Protein AF-A0A376MU43-F1 (afdb_monomer)

Secondary structure (DSSP, 8-state):
-HHHHHH-HHHHHHHHHHHHHHHHHHHHHHS-GGG----S-HHHHHHHHHHHHHHHTTHHHHHHHHHHHHHT-

Sequence (73 aa):
MIEKVKSSTELTKSISDFMEIGELRNKLAHNNYATFVLESTAEEIYNKFLNAHSFVSQLDTFSTQFREQIGEQ

Solvent-accessible surface area (backbone atoms only — not comparable to full-atom values): 4182 Å² total; per-residue (Å²): 109,72,64,62,40,74,73,28,67,66,56,44,46,12,51,50,32,38,54,50,52,52,50,52,52,50,49,53,74,72,40,61,66,92,76,58,82,73,96,61,54,73,64,58,53,50,52,31,47,57,41,17,46,61,44,60,76,40,44,66,60,52,52,49,54,51,48,54,70,57,67,77,105

pLDDT: mean 83.81, std 10.44, range [46.97, 94.38]

Radius of gyration: 15.65 Å; Cα contacts (8 Å, |Δi|>4): 33; chains: 1; bounding box: 41×17×39 Å

Mean predicted aligned error: 6.56 Å

Nearest PDB structures (foldseek):
  4l6y-assembly1_B  TM=4.094E-01  e=8.656E+00  Homo sapiens

Organism: Escherichia coli (NCBI:txid562)

Foldseek 3Di:
DVVVCVVDPLNVLLVVLLVVLVVVVVCCVPDPVVPDDDPDDPVRNVVSVVSVVVNVVCVVVVVVVVCVVVVVD

Structure (mmCIF, N/CA/C/O backbone):
data_AF-A0A376MU43-F1
#
_entry.id   AF-A0A376MU43-F1
#
loop_
_atom_site.group_PDB
_atom_site.id
_atom_site.type_symbol
_atom_site.label_atom_id
_atom_site.label_alt_id
_atom_site.label_comp_id
_atom_site.label_asym_id
_atom_site.label_entity_id
_atom_site.label_seq_id
_atom_site.pdbx_PDB_ins_code
_atom_site.Cartn_x
_atom_site.Cartn_y
_atom_site.Cartn_z
_atom_site.occupancy
_atom_site.B_iso_or_equiv
_atom_site.auth_seq_id
_atom_site.auth_comp_id
_atom_site.auth_asym_id
_atom_site.auth_atom_id
_atom_site.pdbx_PDB_model_num
ATOM 1 N N . MET A 1 1 ? -13.674 6.402 12.443 1.00 69.69 1 MET A N 1
ATOM 2 C CA . MET A 1 1 ? -12.762 6.047 11.322 1.00 69.69 1 MET A CA 1
ATOM 3 C C . MET A 1 1 ? -11.606 7.026 11.098 1.00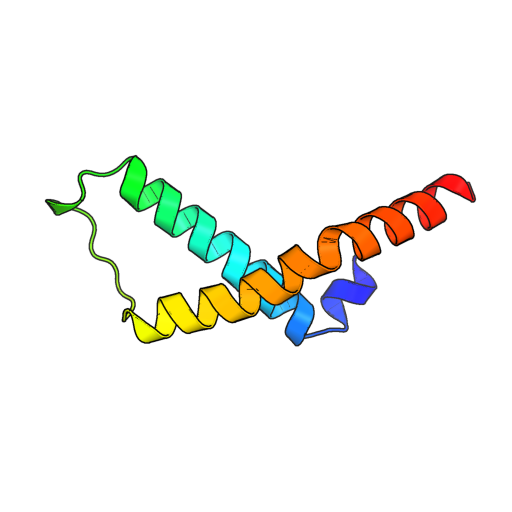 69.69 1 MET A C 1
ATOM 5 O O . 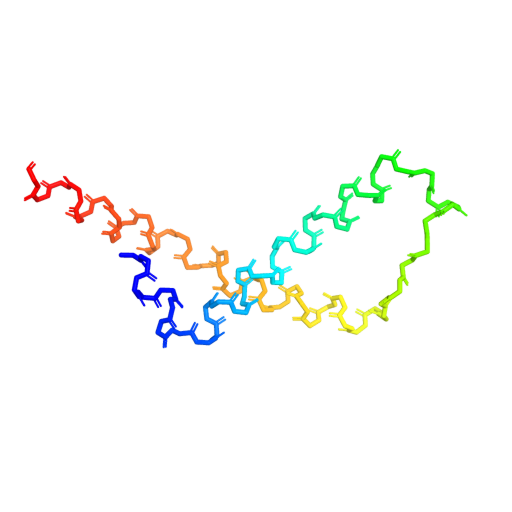MET A 1 1 ? -10.469 6.577 11.106 1.00 69.69 1 MET A O 1
ATOM 9 N N . ILE A 1 2 ? -11.843 8.337 10.934 1.00 72.81 2 ILE A N 1
ATOM 10 C CA . ILE A 1 2 ? -10.767 9.323 10.666 1.00 72.81 2 ILE A CA 1
ATOM 11 C C . ILE A 1 2 ? -9.691 9.332 11.765 1.00 72.81 2 ILE A C 1
ATOM 13 O O . ILE A 1 2 ? -8.502 9.354 11.462 1.00 72.81 2 ILE A O 1
ATOM 17 N N . GLU A 1 3 ? -10.093 9.266 13.035 1.00 76.44 3 GLU A N 1
ATOM 18 C CA . GLU A 1 3 ? -9.152 9.219 14.162 1.00 76.44 3 GLU A CA 1
ATOM 19 C C . GLU A 1 3 ? -8.287 7.955 14.153 1.00 76.44 3 GLU A C 1
ATOM 21 O O . GLU A 1 3 ? -7.087 8.053 14.365 1.00 76.44 3 GLU A O 1
ATOM 26 N N . LYS A 1 4 ? -8.867 6.798 13.804 1.00 75.19 4 LYS A N 1
ATOM 27 C CA . LYS A 1 4 ? -8.160 5.508 13.708 1.00 75.19 4 LYS A CA 1
ATOM 28 C C . LYS A 1 4 ? -7.084 5.512 12.620 1.00 75.19 4 LYS A C 1
ATOM 30 O O . LYS A 1 4 ? -6.015 4.938 12.806 1.00 75.1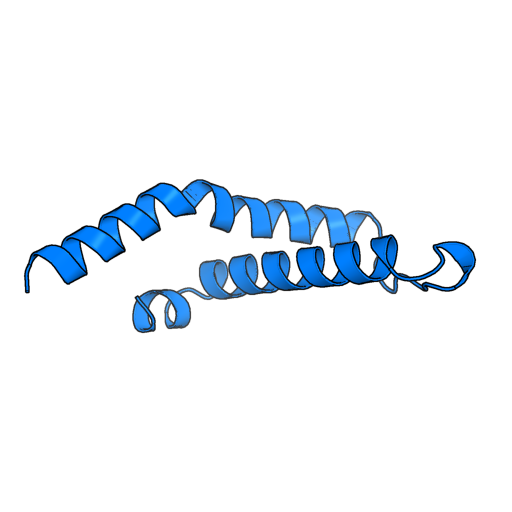9 4 LYS A O 1
ATOM 35 N N . VAL A 1 5 ? -7.361 6.176 11.496 1.00 78.56 5 VAL A N 1
ATOM 36 C CA . VAL A 1 5 ? -6.367 6.389 10.435 1.00 78.56 5 VAL A CA 1
ATOM 37 C C . VAL A 1 5 ? -5.255 7.301 10.946 1.00 78.56 5 VAL A C 1
ATOM 39 O O . VAL A 1 5 ? -4.092 6.924 10.887 1.00 78.56 5 VAL A O 1
ATOM 42 N N . LYS A 1 6 ? -5.601 8.450 11.540 1.00 78.25 6 LYS A N 1
ATOM 43 C CA . LYS A 1 6 ? -4.616 9.415 12.059 1.00 78.25 6 LYS A CA 1
ATOM 44 C C . LYS A 1 6 ? -3.761 8.872 13.208 1.00 78.25 6 LYS A C 1
ATOM 46 O O . LYS A 1 6 ? -2.620 9.295 13.353 1.00 78.25 6 LYS A O 1
ATOM 51 N N . SER A 1 7 ? -4.289 7.956 14.019 1.00 84.94 7 SER A N 1
ATOM 52 C CA . SER A 1 7 ? -3.571 7.358 15.148 1.00 84.94 7 SER A CA 1
ATOM 53 C C . SER A 1 7 ? -2.628 6.223 14.746 1.00 84.94 7 SER A C 1
ATOM 55 O O . SER A 1 7 ? -1.784 5.835 15.546 1.00 84.94 7 SER A O 1
ATOM 57 N N . SER A 1 8 ? -2.772 5.664 13.539 1.00 87.25 8 SER A N 1
ATOM 58 C CA . SER A 1 8 ? -1.918 4.585 13.041 1.00 87.25 8 SER A CA 1
ATOM 59 C C . SER A 1 8 ? -1.066 5.076 11.874 1.00 87.25 8 SER A C 1
ATOM 61 O O . SER A 1 8 ? -1.544 5.291 10.757 1.00 87.25 8 SER A O 1
ATOM 63 N N . THR A 1 9 ? 0.229 5.234 12.141 1.00 87.62 9 THR A N 1
ATOM 64 C CA . THR A 1 9 ? 1.233 5.585 11.128 1.00 87.62 9 THR A CA 1
ATOM 65 C C . THR A 1 9 ? 1.322 4.519 10.038 1.00 87.62 9 THR A C 1
ATOM 67 O O . THR A 1 9 ? 1.456 4.853 8.864 1.00 87.62 9 THR A O 1
ATOM 70 N N . GLU A 1 10 ? 1.169 3.247 10.406 1.00 88.50 10 GLU A N 1
ATOM 71 C CA . GLU A 1 10 ? 1.164 2.107 9.488 1.00 88.50 10 GLU A CA 1
ATOM 72 C C . GLU A 1 10 ? -0.064 2.110 8.564 1.00 88.50 10 GLU A C 1
ATOM 74 O O . GLU A 1 10 ? 0.066 1.951 7.348 1.00 88.50 10 GLU A O 1
ATOM 79 N N . LEU A 1 11 ? -1.258 2.373 9.107 1.00 87.75 11 LEU A N 1
ATOM 80 C CA . LEU A 1 11 ? -2.482 2.475 8.309 1.00 87.75 11 LEU A CA 1
ATOM 81 C C . LEU A 1 11 ? -2.441 3.691 7.377 1.00 87.75 11 LEU A C 1
ATOM 83 O O . LEU A 1 11 ? -2.793 3.599 6.205 1.00 87.75 11 LEU A O 1
ATOM 87 N N . THR A 1 12 ? -1.961 4.830 7.874 1.00 91.00 12 THR A N 1
ATOM 88 C CA . THR A 1 12 ? -1.786 6.030 7.044 1.00 91.00 12 THR A CA 1
ATOM 89 C C . THR A 1 12 ? -0.811 5.766 5.897 1.00 91.00 12 THR A C 1
ATOM 91 O O . THR A 1 12 ? -1.092 6.113 4.749 1.00 91.00 12 THR A O 1
ATOM 94 N N . LYS A 1 13 ? 0.319 5.111 6.186 1.00 91.88 13 LYS A N 1
ATOM 95 C CA . LYS A 1 13 ? 1.329 4.783 5.180 1.00 91.88 13 LYS A CA 1
ATOM 96 C C . LYS A 1 13 ? 0.816 3.786 4.142 1.00 91.88 13 LYS A C 1
ATOM 98 O O . LYS A 1 13 ? 1.006 4.022 2.956 1.00 91.88 13 LYS A O 1
ATOM 103 N N . SER A 1 14 ? 0.143 2.718 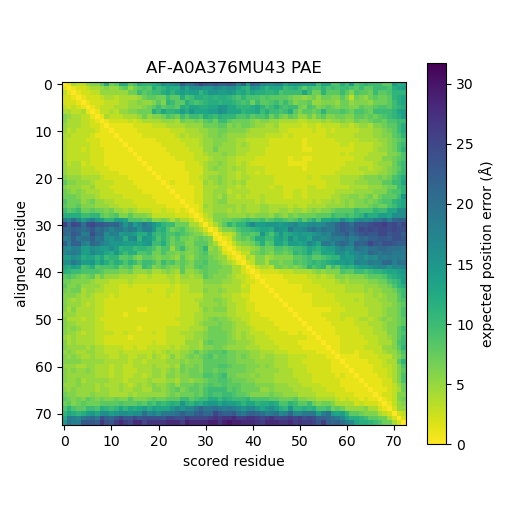4.561 1.00 92.31 14 SER A N 1
ATOM 104 C CA . SER A 1 14 ? -0.418 1.718 3.639 1.00 92.31 14 SER A CA 1
ATOM 105 C C . SER A 1 14 ? -1.496 2.302 2.718 1.00 92.31 14 SER A C 1
ATOM 107 O O . SER A 1 14 ? -1.509 1.991 1.529 1.00 92.31 14 SER A O 1
ATOM 109 N N . ILE A 1 15 ? -2.340 3.213 3.216 1.00 92.19 15 ILE A N 1
ATOM 110 C CA . ILE A 1 15 ? -3.302 3.959 2.385 1.00 92.19 15 ILE A CA 1
ATOM 111 C C . ILE A 1 15 ? -2.577 4.863 1.378 1.00 92.19 15 ILE A C 1
ATOM 113 O O . ILE A 1 15 ? -2.942 4.895 0.204 1.00 92.19 15 ILE A O 1
ATOM 117 N N . SER A 1 16 ? -1.547 5.591 1.818 1.00 93.56 16 SER A N 1
ATOM 118 C CA . SER A 1 16 ? -0.756 6.456 0.935 1.00 93.56 16 SER A CA 1
ATOM 119 C C . SER A 1 16 ? -0.059 5.654 -0.166 1.00 93.56 16 SER A C 1
ATOM 121 O O . SER A 1 16 ? -0.161 6.012 -1.337 1.00 93.56 16 SER A O 1
ATOM 123 N N . ASP A 1 17 ? 0.593 4.546 0.199 1.00 93.62 17 ASP A N 1
ATOM 124 C CA . ASP A 1 17 ? 1.290 3.663 -0.740 1.00 93.62 17 ASP A CA 1
ATOM 125 C C . ASP A 1 17 ? 0.290 3.045 -1.753 1.00 93.62 17 ASP A C 1
ATOM 127 O O . ASP A 1 17 ? 0.606 2.927 -2.938 1.00 93.62 17 ASP A O 1
ATOM 131 N N . PHE A 1 18 ? -0.949 2.732 -1.336 1.00 94.38 18 PHE A N 1
ATOM 132 C CA . PHE A 1 18 ? -2.020 2.277 -2.238 1.00 94.38 18 PHE A CA 1
ATOM 133 C C . PHE A 1 18 ? -2.422 3.345 -3.266 1.00 94.38 18 PHE A C 1
ATOM 135 O O . PHE A 1 18 ? -2.515 3.053 -4.462 1.00 94.38 18 PHE A O 1
ATOM 142 N N . MET A 1 19 ? -2.647 4.583 -2.815 1.00 94.19 19 MET A N 1
ATOM 143 C CA . MET A 1 19 ? -3.031 5.694 -3.693 1.00 94.19 19 MET A CA 1
ATOM 144 C C . MET A 1 19 ? -1.935 6.014 -4.711 1.00 94.19 19 MET A C 1
ATOM 146 O O . MET A 1 19 ? -2.227 6.205 -5.892 1.00 94.19 19 MET A O 1
ATOM 150 N N . GLU A 1 20 ? -0.678 6.008 -4.271 1.00 91.62 20 GLU A N 1
ATOM 151 C CA . GLU A 1 20 ? 0.480 6.279 -5.119 1.00 91.62 20 GLU A CA 1
ATOM 152 C C . GLU A 1 20 ? 0.652 5.209 -6.205 1.00 91.62 20 GLU A C 1
ATOM 154 O O . GLU A 1 20 ? 0.814 5.541 -7.378 1.00 91.62 20 GLU A O 1
ATOM 159 N N . ILE A 1 21 ? 0.519 3.921 -5.863 1.00 91.00 21 ILE A N 1
ATOM 160 C CA . ILE A 1 21 ? 0.540 2.836 -6.858 1.00 91.00 21 ILE A CA 1
ATOM 161 C C . ILE A 1 21 ? -0.601 2.982 -7.865 1.00 91.00 21 ILE A C 1
ATOM 163 O O . ILE A 1 21 ? -0.392 2.794 -9.067 1.00 91.00 21 ILE A O 1
ATOM 167 N N . GLY A 1 22 ? -1.803 3.332 -7.403 1.00 89.50 22 GLY A N 1
ATOM 168 C CA . GLY A 1 22 ? -2.945 3.583 -8.279 1.00 89.50 22 GLY A CA 1
ATOM 169 C C . GLY A 1 22 ? -2.674 4.718 -9.269 1.00 89.50 22 GLY A C 1
ATOM 170 O O . GLY A 1 22 ? -2.946 4.583 -10.465 1.00 89.50 22 GLY A O 1
ATOM 171 N N . GLU A 1 23 ? -2.083 5.813 -8.795 1.00 89.19 23 GLU A N 1
ATOM 172 C CA . GLU A 1 23 ? -1.689 6.947 -9.627 1.00 89.19 23 GLU A CA 1
ATOM 173 C C . GLU A 1 23 ? -0.599 6.567 -10.637 1.00 89.19 23 GLU A C 1
ATOM 175 O O . GLU A 1 23 ? -0.729 6.878 -11.823 1.00 89.19 23 GLU A O 1
ATOM 180 N N . LEU A 1 24 ? 0.437 5.840 -10.207 1.00 86.25 24 LEU A N 1
ATOM 181 C CA . LEU A 1 24 ? 1.503 5.350 -11.083 1.00 86.25 24 LEU A CA 1
ATOM 182 C C . LEU A 1 24 ? 0.952 4.426 -12.173 1.00 86.25 24 LEU A C 1
ATOM 184 O O . LEU A 1 24 ? 1.272 4.602 -13.348 1.00 86.25 24 LEU A O 1
ATOM 188 N N . ARG A 1 25 ? 0.054 3.498 -11.822 1.00 87.12 25 ARG A N 1
ATOM 189 C CA . ARG A 1 25 ? -0.627 2.626 -12.793 1.00 87.12 25 ARG A CA 1
ATOM 190 C C . ARG A 1 25 ? -1.453 3.433 -13.791 1.00 87.12 25 ARG A C 1
ATOM 192 O O . ARG A 1 25 ? -1.456 3.117 -14.978 1.00 87.12 25 ARG A O 1
ATOM 199 N N . ASN A 1 26 ? -2.151 4.472 -13.332 1.00 86.25 26 ASN A N 1
ATOM 200 C CA . ASN A 1 26 ? -2.927 5.355 -14.204 1.00 86.25 26 ASN A CA 1
ATOM 201 C C . ASN A 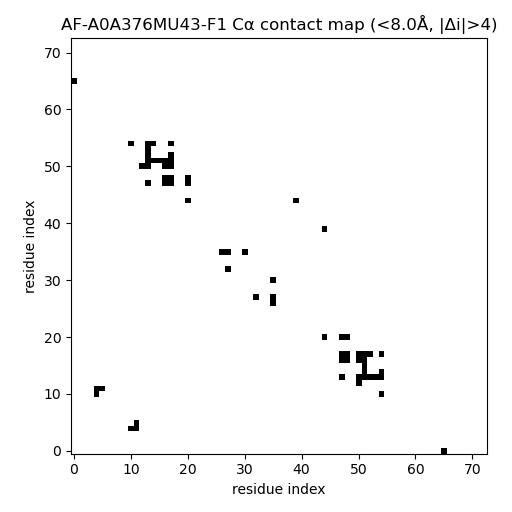1 26 ? -2.018 6.140 -15.157 1.00 86.25 26 ASN A C 1
ATOM 203 O O . ASN A 1 26 ? -2.330 6.251 -16.340 1.00 86.25 26 ASN A O 1
ATOM 207 N N . LYS A 1 27 ? -0.879 6.644 -14.668 1.00 82.81 27 LYS A N 1
ATOM 208 C CA . LYS A 1 27 ? 0.123 7.326 -15.495 1.00 82.81 27 LYS A CA 1
ATOM 209 C C . LYS A 1 27 ? 0.737 6.381 -16.524 1.00 82.81 27 LYS A C 1
ATOM 211 O O . LYS A 1 27 ? 0.877 6.794 -17.666 1.00 82.81 27 LYS A O 1
ATOM 216 N N . LEU A 1 28 ? 1.034 5.134 -16.159 1.00 80.31 28 LEU A N 1
ATOM 217 C CA . LEU A 1 28 ? 1.546 4.110 -17.078 1.00 80.31 28 LEU A CA 1
ATOM 218 C C . LEU A 1 28 ? 0.521 3.684 -18.136 1.00 80.31 28 LEU A C 1
ATOM 220 O O . LEU A 1 28 ? 0.893 3.427 -19.274 1.00 80.31 28 LEU A O 1
ATOM 224 N N . ALA A 1 29 ? -0.758 3.587 -17.768 1.00 78.00 29 ALA A N 1
ATOM 225 C CA . ALA A 1 29 ? -1.815 3.170 -18.686 1.00 78.00 29 ALA A CA 1
ATOM 226 C C . ALA A 1 29 ? -2.220 4.274 -19.676 1.00 78.00 29 ALA A C 1
ATOM 228 O O . ALA A 1 29 ? -2.622 3.967 -20.796 1.00 78.00 29 ALA A O 1
ATOM 229 N N . HIS A 1 30 ? -2.151 5.545 -19.263 1.00 71.56 30 HIS A N 1
ATOM 230 C CA . HIS A 1 30 ? -2.577 6.678 -20.088 1.00 71.56 30 HIS A CA 1
ATOM 231 C C . HIS A 1 30 ? -1.432 7.400 -20.808 1.00 71.56 30 HIS A C 1
ATOM 233 O O . HIS A 1 30 ? -1.669 7.965 -21.873 1.00 71.56 30 HIS A O 1
ATOM 239 N N . ASN A 1 31 ? -0.207 7.396 -20.273 1.00 63.28 31 ASN A N 1
ATOM 240 C CA . ASN A 1 31 ? 0.946 7.937 -20.990 1.00 63.28 31 ASN A CA 1
ATOM 241 C C . ASN A 1 31 ? 1.595 6.849 -21.841 1.00 63.28 31 ASN A C 1
ATOM 243 O O . ASN A 1 31 ? 1.580 5.670 -21.495 1.00 63.28 31 ASN A O 1
ATOM 247 N N . ASN A 1 32 ? 2.216 7.247 -22.950 1.00 62.81 32 ASN A N 1
ATOM 248 C CA . ASN A 1 32 ? 3.080 6.339 -23.688 1.00 62.81 32 ASN A CA 1
ATOM 249 C C . ASN A 1 32 ? 4.187 5.865 -22.735 1.00 62.81 32 ASN A C 1
ATOM 251 O O . ASN A 1 32 ? 4.920 6.693 -22.188 1.00 62.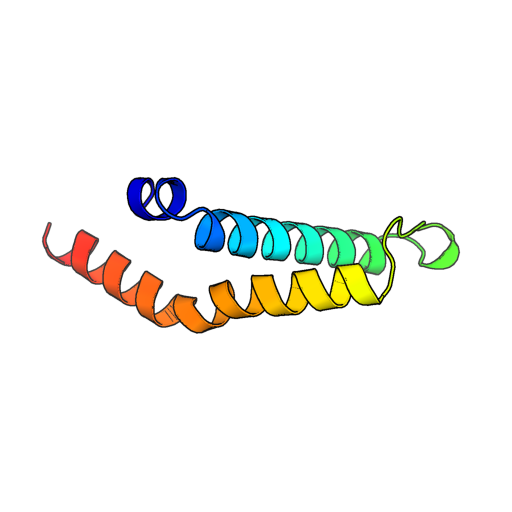81 32 ASN A O 1
ATOM 255 N N . TYR A 1 33 ? 4.306 4.551 -22.544 1.00 63.25 33 TYR A N 1
ATOM 256 C CA . TYR A 1 33 ? 5.312 3.931 -21.679 1.00 63.25 33 TYR A CA 1
ATOM 257 C C . TYR A 1 33 ? 6.731 4.444 -21.984 1.00 63.25 33 TYR A C 1
ATOM 259 O O . TYR A 1 33 ? 7.533 4.620 -21.076 1.00 63.25 33 TYR A O 1
ATOM 267 N N . ALA A 1 34 ? 7.013 4.789 -23.247 1.00 66.31 34 ALA A N 1
ATOM 268 C CA . ALA A 1 34 ? 8.291 5.364 -23.673 1.00 66.31 34 ALA A CA 1
ATOM 269 C C . ALA A 1 34 ? 8.553 6.805 -23.178 1.00 66.31 34 ALA A C 1
ATOM 271 O O . ALA A 1 34 ? 9.687 7.268 -23.226 1.00 66.31 34 ALA A O 1
ATOM 272 N N . THR A 1 35 ? 7.521 7.526 -22.733 1.00 67.88 35 THR A N 1
ATOM 273 C CA . THR A 1 35 ? 7.604 8.922 -22.254 1.00 67.88 35 THR A CA 1
ATOM 274 C C . THR A 1 35 ? 7.479 9.059 -20.739 1.00 67.88 35 THR A C 1
ATOM 276 O O . THR A 1 35 ? 7.689 10.146 -20.205 1.00 67.88 35 THR A O 1
ATOM 279 N N . PHE A 1 36 ? 7.131 7.979 -20.039 1.00 69.69 36 PHE A N 1
ATOM 280 C CA . PHE A 1 36 ? 6.952 8.003 -18.597 1.00 69.69 36 PHE A CA 1
ATOM 281 C C . PHE A 1 36 ? 8.239 7.571 -17.896 1.00 69.69 36 PHE A C 1
ATOM 283 O O . PHE A 1 36 ? 8.671 6.426 -18.012 1.00 69.69 36 PHE A O 1
ATOM 290 N N . VAL A 1 37 ? 8.842 8.493 -17.148 1.00 68.81 37 VAL A N 1
ATOM 291 C CA . VAL A 1 37 ? 9.974 8.186 -16.273 1.00 68.81 37 VAL A CA 1
ATOM 292 C C . VAL A 1 37 ? 9.419 7.789 -14.913 1.00 68.81 37 VAL A C 1
ATOM 294 O O . VAL A 1 37 ? 8.822 8.602 -14.209 1.00 68.81 37 VAL A O 1
ATOM 297 N N . LEU A 1 38 ? 9.599 6.521 -14.557 1.00 75.81 38 LEU A N 1
ATOM 298 C CA . LEU A 1 38 ? 9.290 6.024 -13.227 1.00 75.81 38 LEU A CA 1
ATOM 299 C C . LEU A 1 38 ? 10.502 6.269 -12.327 1.00 75.81 38 LEU A C 1
ATOM 301 O O . LEU A 1 38 ? 11.471 5.514 -12.364 1.00 75.81 38 LEU A O 1
ATOM 305 N N . GLU A 1 39 ? 10.451 7.335 -11.533 1.00 74.00 39 GLU A N 1
ATOM 306 C CA . GLU A 1 39 ? 11.476 7.685 -10.536 1.00 74.00 39 GLU A CA 1
ATOM 307 C C . GLU A 1 39 ? 11.353 6.802 -9.280 1.00 74.00 39 GLU A C 1
ATOM 309 O O . GLU A 1 39 ? 11.236 7.273 -8.152 1.00 74.00 39 GLU A O 1
ATOM 314 N N . SER A 1 40 ? 11.281 5.488 -9.474 1.00 80.00 40 SER A N 1
ATOM 315 C CA . SER A 1 40 ? 11.244 4.498 -8.401 1.00 80.00 40 SER A CA 1
ATOM 316 C C . SER A 1 40 ? 11.859 3.201 -8.894 1.00 80.00 40 SER A C 1
ATOM 318 O O . SER A 1 40 ? 11.602 2.745 -10.010 1.00 80.00 40 SER A O 1
ATOM 320 N N . THR A 1 41 ? 12.671 2.588 -8.049 1.00 87.31 41 THR A N 1
ATOM 321 C CA . THR A 1 41 ? 13.216 1.258 -8.290 1.00 87.31 41 THR A CA 1
ATOM 322 C C . THR A 1 41 ? 12.112 0.201 -8.196 1.00 87.31 41 THR A C 1
ATOM 324 O O . THR A 1 41 ? 11.082 0.386 -7.540 1.00 87.31 41 THR A O 1
ATOM 327 N N . ALA A 1 42 ? 12.333 -0.953 -8.831 1.00 85.25 42 ALA A N 1
ATOM 328 C CA . ALA A 1 42 ? 11.410 -2.084 -8.733 1.00 85.25 42 ALA A CA 1
ATOM 329 C C . ALA A 1 42 ? 11.196 -2.534 -7.274 1.00 85.25 42 ALA A C 1
ATOM 331 O O . ALA A 1 42 ? 10.088 -2.917 -6.903 1.00 85.25 42 ALA A O 1
ATOM 332 N N . GLU A 1 43 ? 12.237 -2.443 -6.445 1.00 90.38 43 GLU A N 1
ATOM 333 C CA . GLU A 1 43 ? 12.179 -2.766 -5.019 1.00 90.38 43 GLU A CA 1
ATOM 334 C C . GLU A 1 43 ? 11.287 -1.790 -4.242 1.00 90.38 43 GLU A C 1
ATOM 336 O O . GLU A 1 43 ? 10.448 -2.217 -3.452 1.00 90.38 43 GLU A O 1
ATOM 341 N N . GLU A 1 44 ? 11.390 -0.485 -4.500 1.00 88.94 44 GLU A N 1
ATOM 342 C CA . GLU A 1 44 ? 10.530 0.519 -3.860 1.00 88.94 44 GLU A CA 1
ATOM 343 C C . GLU A 1 44 ? 9.057 0.322 -4.220 1.00 88.94 44 GLU A C 1
ATOM 345 O O . GLU A 1 44 ? 8.192 0.391 -3.346 1.00 88.94 44 GLU A O 1
ATOM 350 N N . ILE A 1 45 ? 8.763 0.018 -5.487 1.00 89.69 45 ILE A N 1
ATOM 351 C CA . ILE A 1 45 ? 7.397 -0.271 -5.946 1.00 89.69 45 ILE A CA 1
ATOM 352 C C . ILE A 1 45 ? 6.872 -1.543 -5.283 1.00 89.69 45 ILE A C 1
ATOM 354 O O . ILE A 1 45 ? 5.727 -1.577 -4.832 1.00 89.69 45 ILE A O 1
ATOM 358 N N . TYR A 1 46 ? 7.706 -2.578 -5.187 1.00 91.38 46 TYR A N 1
ATOM 359 C CA . TYR A 1 46 ? 7.339 -3.829 -4.537 1.00 91.38 46 TYR A CA 1
ATOM 360 C C . TYR A 1 46 ? 7.060 -3.636 -3.040 1.00 91.38 46 TYR A C 1
ATOM 362 O O . TYR A 1 46 ? 6.045 -4.108 -2.531 1.00 91.38 46 TYR A O 1
ATOM 370 N N . ASN A 1 47 ? 7.891 -2.863 -2.342 1.00 92.94 47 ASN A N 1
ATOM 371 C CA . ASN A 1 47 ? 7.683 -2.541 -0.932 1.00 92.94 47 ASN A CA 1
ATOM 372 C C . ASN A 1 47 ? 6.406 -1.715 -0.714 1.00 92.94 47 ASN A C 1
ATOM 374 O O . ASN A 1 47 ? 5.626 -2.012 0.194 1.00 92.94 47 ASN A O 1
ATOM 378 N N . LYS A 1 48 ? 6.135 -0.724 -1.576 1.00 92.19 48 LYS A N 1
ATOM 379 C CA . LYS A 1 48 ? 4.861 0.014 -1.570 1.00 92.19 48 LYS A CA 1
ATOM 380 C C . LYS A 1 48 ? 3.680 -0.927 -1.813 1.00 92.19 48 LYS A C 1
ATOM 382 O O . LYS A 1 48 ? 2.655 -0.790 -1.154 1.00 92.19 48 LYS A O 1
ATOM 387 N N . PHE A 1 49 ? 3.824 -1.908 -2.707 1.00 93.56 49 PHE A N 1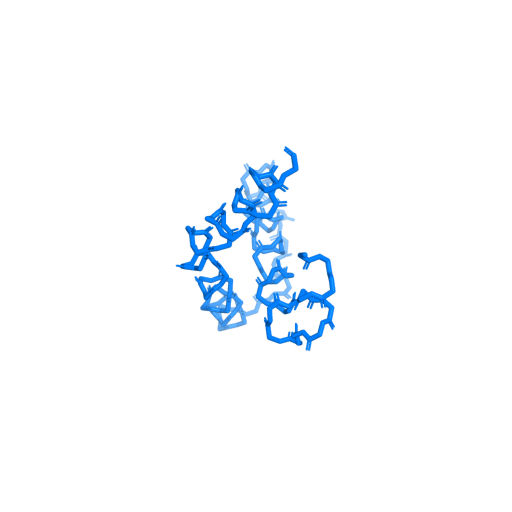
ATOM 388 C CA . PHE A 1 49 ? 2.775 -2.884 -2.998 1.00 93.56 49 PHE A CA 1
ATOM 389 C C . PHE A 1 49 ? 2.466 -3.756 -1.781 1.00 93.56 49 PHE A C 1
ATOM 391 O O . PHE A 1 49 ? 1.297 -3.913 -1.434 1.00 93.56 49 PHE A O 1
ATOM 398 N N . LEU A 1 50 ? 3.489 -4.268 -1.092 1.00 93.88 50 LEU A N 1
ATOM 399 C CA . LEU A 1 50 ? 3.306 -5.053 0.131 1.00 93.88 50 LEU A CA 1
ATOM 400 C C . LEU A 1 50 ? 2.602 -4.243 1.231 1.00 93.88 50 LEU A C 1
ATOM 402 O O . LEU A 1 50 ? 1.668 -4.742 1.863 1.00 93.88 50 LEU A O 1
ATOM 406 N N . ASN A 1 51 ? 2.987 -2.977 1.413 1.00 92.75 51 ASN A N 1
ATOM 407 C CA . ASN A 1 51 ? 2.336 -2.087 2.376 1.00 92.75 51 ASN A CA 1
ATOM 408 C C . ASN A 1 51 ? 0.879 -1.806 1.994 1.00 92.75 51 ASN A C 1
ATOM 410 O O . ASN A 1 51 ? -0.018 -1.946 2.823 1.00 92.75 51 ASN A O 1
ATOM 414 N N . ALA A 1 52 ? 0.625 -1.448 0.735 1.00 93.31 52 ALA A N 1
ATOM 415 C CA . ALA A 1 52 ? -0.716 -1.211 0.212 1.00 93.31 52 ALA A CA 1
ATOM 416 C C . ALA A 1 52 ? -1.615 -2.450 0.347 1.00 93.31 52 ALA A C 1
ATOM 418 O O . ALA A 1 52 ? -2.789 -2.340 0.699 1.00 93.31 52 ALA A O 1
ATOM 419 N N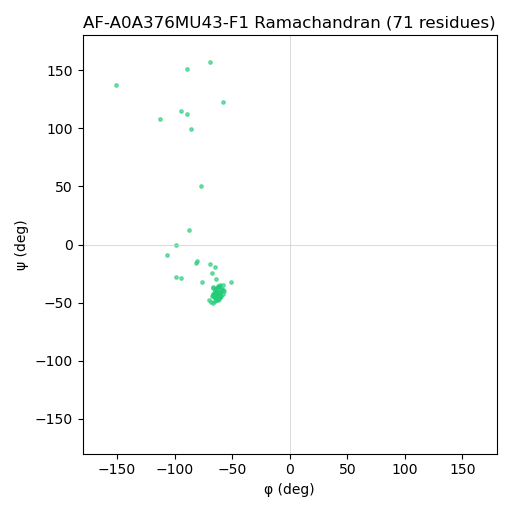 . HIS A 1 53 ? -1.061 -3.643 0.126 1.00 93.56 53 HIS A N 1
ATOM 420 C CA . HIS A 1 53 ? -1.776 -4.904 0.281 1.00 93.56 53 HIS A CA 1
ATOM 421 C C . HIS A 1 53 ? -2.259 -5.125 1.723 1.00 93.56 53 HIS A C 1
ATOM 423 O O . HIS A 1 53 ? -3.361 -5.631 1.916 1.00 93.56 53 HIS A O 1
ATOM 429 N N . SER A 1 54 ? -1.491 -4.694 2.732 1.00 90.56 54 SER A N 1
ATOM 430 C CA . SER A 1 54 ? -1.918 -4.735 4.142 1.00 90.56 54 SER A CA 1
ATOM 431 C C . SER A 1 54 ? -3.175 -3.896 4.404 1.00 90.56 54 SER A C 1
ATOM 433 O O . SER A 1 54 ? -4.028 -4.282 5.203 1.00 90.56 54 SER A O 1
ATOM 435 N N . PHE A 1 55 ? -3.335 -2.767 3.705 1.00 91.62 55 PHE A N 1
ATOM 436 C CA . PHE A 1 55 ? -4.570 -1.985 3.763 1.00 91.62 55 PHE A CA 1
ATOM 437 C C . PHE A 1 55 ? -5.727 -2.710 3.060 1.00 91.62 55 PHE A C 1
ATOM 439 O O . PHE A 1 55 ? -6.808 -2.846 3.634 1.00 91.62 55 PHE A O 1
ATOM 446 N N . VAL A 1 56 ? -5.496 -3.209 1.842 1.00 92.31 56 VAL A N 1
ATOM 447 C CA . VAL A 1 56 ? -6.525 -3.886 1.033 1.00 92.31 56 VAL A CA 1
ATOM 448 C C . VAL A 1 56 ? -7.057 -5.141 1.728 1.00 92.31 56 VAL A C 1
ATOM 450 O O . VAL A 1 56 ? -8.266 -5.359 1.743 1.00 92.31 56 VAL A O 1
ATOM 453 N N . SER A 1 57 ? -6.190 -5.931 2.364 1.00 93.38 57 SER A N 1
ATOM 454 C CA . SER A 1 57 ? -6.585 -7.147 3.087 1.00 93.38 57 SER A CA 1
ATOM 455 C C . SER A 1 57 ? -7.472 -6.873 4.307 1.00 93.38 57 SER A C 1
ATOM 457 O O . SER A 1 57 ? -8.183 -7.763 4.766 1.00 93.38 57 SER A O 1
ATOM 459 N N . GLN A 1 58 ? -7.463 -5.641 4.821 1.00 91.19 58 GLN A N 1
ATOM 460 C CA . GLN A 1 58 ? -8.274 -5.217 5.961 1.00 91.19 58 GLN A CA 1
ATOM 461 C C . GLN A 1 58 ? -9.556 -4.478 5.550 1.00 91.19 58 GLN A C 1
ATOM 463 O O . GLN A 1 58 ? -10.344 -4.105 6.423 1.00 91.19 58 GLN A O 1
ATOM 468 N N . LEU A 1 59 ? -9.808 -4.279 4.248 1.00 89.81 59 LEU A N 1
ATOM 469 C CA . LEU A 1 59 ? -10.975 -3.536 3.756 1.00 89.81 59 LEU A CA 1
ATOM 470 C C . LEU A 1 59 ? -12.303 -4.125 4.232 1.00 89.81 59 LEU A C 1
ATOM 472 O O . LEU A 1 59 ? -13.193 -3.359 4.600 1.00 89.81 59 LEU A O 1
ATOM 476 N N . ASP A 1 60 ? -12.442 -5.449 4.281 1.00 90.44 60 ASP A N 1
ATOM 477 C CA . ASP A 1 60 ? -13.671 -6.096 4.755 1.00 90.44 60 ASP A CA 1
ATOM 478 C C . ASP A 1 60 ? -13.929 -5.806 6.237 1.00 90.44 60 ASP A C 1
ATOM 480 O O . ASP A 1 60 ? -15.048 -5.463 6.639 1.00 90.44 60 ASP A O 1
ATOM 484 N N . THR A 1 61 ? -12.870 -5.862 7.048 1.00 90.56 61 THR A N 1
ATOM 485 C CA . THR A 1 61 ? -12.909 -5.515 8.471 1.00 90.56 61 THR A CA 1
ATOM 486 C C . THR A 1 61 ? -13.284 -4.048 8.657 1.00 90.56 61 THR A C 1
ATOM 488 O O . THR A 1 61 ? -14.181 -3.734 9.439 1.00 90.56 61 THR A O 1
ATOM 491 N N . PHE A 1 62 ? -12.650 -3.136 7.915 1.00 88.50 62 PHE A N 1
ATOM 492 C CA . PHE A 1 62 ? -12.959 -1.706 7.983 1.00 88.50 62 PHE A CA 1
ATOM 493 C C . PHE A 1 62 ? -14.377 -1.392 7.509 1.00 88.50 62 PHE A C 1
ATOM 495 O O . PHE A 1 62 ? -15.056 -0.573 8.123 1.00 88.50 62 PHE A O 1
ATOM 502 N N . SER A 1 63 ? -14.849 -2.063 6.459 1.00 87.31 63 SER A N 1
ATOM 503 C CA . SER A 1 63 ? -16.204 -1.891 5.929 1.00 87.31 63 SER A CA 1
ATOM 504 C C . SER A 1 63 ? -17.256 -2.389 6.915 1.00 87.31 63 SER A C 1
ATOM 506 O O . SER A 1 63 ? -18.320 -1.790 7.051 1.00 87.31 63 SER A O 1
ATOM 508 N N . THR A 1 64 ? -16.963 -3.471 7.633 1.00 90.56 64 THR A N 1
ATOM 509 C CA . THR A 1 64 ? -17.838 -3.993 8.688 1.00 90.56 64 THR A CA 1
ATOM 510 C C . THR A 1 64 ? -17.885 -3.042 9.879 1.00 90.56 64 THR A C 1
ATOM 512 O O . THR A 1 64 ? -18.973 -2.603 10.234 1.00 90.56 64 THR A O 1
ATOM 515 N N . GLN A 1 65 ? -16.729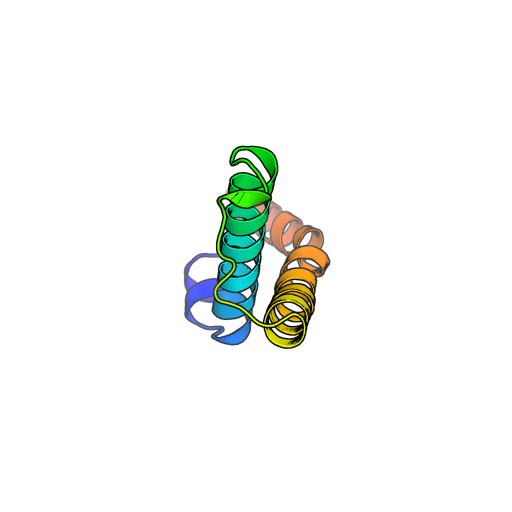 -2.594 10.377 1.00 87.75 65 GLN A N 1
ATOM 516 C CA . GLN A 1 65 ? -16.644 -1.588 11.447 1.00 87.75 65 GLN A CA 1
ATOM 517 C C . GLN A 1 65 ? -17.359 -0.284 11.083 1.00 87.75 65 GLN A C 1
ATOM 519 O O . GLN A 1 65 ? -18.026 0.322 11.916 1.00 87.75 65 GLN A O 1
ATOM 524 N N . PHE A 1 66 ? -17.236 0.160 9.830 1.00 86.62 66 PHE A N 1
ATOM 525 C CA . PHE A 1 66 ? -17.942 1.342 9.353 1.00 86.62 66 PHE A CA 1
ATOM 526 C C . PHE A 1 66 ? -19.461 1.135 9.355 1.00 86.62 66 PHE A C 1
ATOM 528 O O . PHE A 1 66 ? -20.188 2.009 9.813 1.00 86.62 66 PHE A O 1
ATOM 535 N N . ARG A 1 67 ? -19.949 -0.020 8.883 1.00 87.44 67 ARG A N 1
ATOM 536 C CA . ARG A 1 67 ? -21.385 -0.341 8.888 1.00 87.44 67 ARG A CA 1
ATOM 537 C C . ARG A 1 67 ? -21.953 -0.463 10.296 1.00 87.44 67 ARG A C 1
ATOM 539 O O . ARG A 1 67 ? -23.041 0.041 10.516 1.00 87.44 67 ARG A O 1
ATOM 546 N N . GLU A 1 68 ? -21.234 -1.078 11.229 1.00 88.31 68 GLU A N 1
ATOM 547 C CA . GLU A 1 68 ? -21.635 -1.152 12.642 1.00 88.31 68 GLU A CA 1
ATOM 548 C C . GLU A 1 68 ? -21.762 0.252 13.245 1.00 88.31 68 GLU A C 1
ATOM 550 O O . GLU A 1 68 ? -22.776 0.587 13.845 1.00 88.31 68 GLU A O 1
ATOM 555 N N . GLN A 1 69 ? -20.789 1.124 12.971 1.00 80.81 69 GLN A N 1
ATOM 556 C CA . GLN A 1 69 ? -20.776 2.498 13.471 1.00 80.81 69 GLN A CA 1
ATOM 557 C C . GLN A 1 69 ? -21.895 3.385 12.881 1.00 80.81 69 GLN A C 1
ATOM 559 O O . GLN A 1 69 ? -22.270 4.381 13.495 1.00 80.81 69 GLN A O 1
ATOM 564 N N . ILE A 1 70 ? -22.412 3.045 11.694 1.00 81.38 70 ILE A N 1
ATOM 565 C CA . ILE A 1 70 ? -23.534 3.739 11.037 1.00 81.38 70 ILE A CA 1
ATOM 566 C C . ILE A 1 70 ? -24.886 3.073 11.351 1.00 81.38 70 ILE A C 1
ATOM 568 O O . ILE A 1 70 ? -25.903 3.754 11.358 1.00 81.38 70 ILE A O 1
ATOM 572 N N . GLY A 1 71 ? -24.915 1.762 11.603 1.00 66.69 71 GLY A N 1
ATOM 573 C CA . GLY A 1 71 ? -26.124 0.993 11.918 1.00 66.69 71 GLY A CA 1
ATOM 574 C C . GLY A 1 71 ? -26.594 1.109 13.371 1.00 66.69 71 GLY A C 1
ATOM 575 O O . GLY A 1 71 ? -27.726 0.739 13.662 1.00 66.69 71 GLY A O 1
ATOM 576 N N . GLU A 1 72 ? -25.754 1.630 14.270 1.00 55.03 72 GLU A N 1
ATOM 577 C CA . GLU A 1 72 ? -26.125 2.014 15.642 1.00 55.03 72 GLU A CA 1
ATOM 578 C C . GLU A 1 72 ? -26.664 3.462 15.756 1.00 55.03 72 GLU A C 1
ATOM 580 O O . GLU A 1 72 ? -26.793 3.976 16.869 1.00 55.03 72 GLU A O 1
ATOM 585 N N . GLN A 1 73 ? -26.986 4.127 14.634 1.00 46.97 73 GLN A N 1
ATOM 586 C CA . GLN A 1 73 ? -27.659 5.440 14.607 1.00 46.97 73 GLN A CA 1
ATOM 587 C C . GLN A 1 73 ? -29.135 5.346 14.223 1.00 46.97 73 GLN A C 1
ATOM 589 O O . GLN A 1 73 ? -29.460 4.619 13.258 1.00 46.97 73 GLN A O 1
#